Protein AF-A0A2J8LTV0-F1 (afdb_monomer_lite)

Structure (mmCIF, N/CA/C/O backbone):
data_AF-A0A2J8LTV0-F1
#
_entry.id   AF-A0A2J8LTV0-F1
#
loop_
_atom_site.group_PDB
_atom_site.id
_atom_site.type_symbol
_atom_site.label_atom_id
_atom_site.label_alt_id
_atom_site.label_comp_id
_atom_site.label_asym_id
_atom_site.label_entity_id
_atom_site.label_seq_id
_atom_site.pdbx_PDB_ins_code
_atom_site.Cartn_x
_atom_site.Cartn_y
_atom_site.Cartn_z
_atom_site.occupancy
_atom_site.B_iso_or_equiv
_atom_site.auth_seq_id
_atom_site.auth_comp_id
_atom_site.auth_asym_id
_atom_site.auth_atom_id
_atom_site.pdbx_PDB_model_num
ATOM 1 N N . MET A 1 1 ? 1.387 -33.604 2.656 1.00 72.88 1 MET A N 1
ATOM 2 C CA . MET A 1 1 ? 0.836 -33.391 1.295 1.00 72.88 1 MET A CA 1
ATOM 3 C C . MET A 1 1 ? 1.798 -32.618 0.387 1.00 72.88 1 MET A C 1
ATOM 5 O O . MET A 1 1 ? 2.301 -33.209 -0.555 1.00 72.88 1 MET A O 1
ATOM 9 N N . LEU A 1 2 ? 2.142 -31.356 0.686 1.00 77.50 2 LEU A N 1
ATOM 10 C CA . LEU A 1 2 ? 3.070 -30.540 -0.130 1.00 77.50 2 LEU A CA 1
ATOM 11 C C . LEU A 1 2 ? 4.451 -31.195 -0.337 1.00 77.50 2 LEU A C 1
ATOM 13 O O . LEU A 1 2 ? 4.987 -31.213 -1.437 1.00 77.50 2 LEU A O 1
ATOM 17 N N . GLN A 1 3 ? 5.002 -31.795 0.720 1.00 80.12 3 GLN A N 1
ATOM 18 C CA . GLN A 1 3 ? 6.292 -32.490 0.681 1.00 80.12 3 GLN A CA 1
ATOM 19 C C . GLN A 1 3 ? 6.260 -33.764 -0.179 1.00 80.12 3 GLN A C 1
ATOM 21 O O . GLN A 1 3 ? 7.245 -34.074 -0.836 1.00 80.12 3 GLN A O 1
ATOM 26 N N . ALA A 1 4 ? 5.111 -34.443 -0.248 1.00 78.38 4 ALA A N 1
ATOM 27 C CA . ALA A 1 4 ? 4.916 -35.593 -1.129 1.00 78.38 4 ALA A CA 1
ATOM 28 C C . ALA A 1 4 ? 4.830 -35.160 -2.605 1.00 78.38 4 ALA A C 1
ATOM 30 O O . ALA A 1 4 ? 5.421 -35.797 -3.470 1.00 78.38 4 ALA A O 1
ATOM 31 N N . LEU A 1 5 ? 4.178 -34.024 -2.888 1.00 78.06 5 LEU A N 1
ATOM 32 C CA . LEU A 1 5 ? 4.095 -33.447 -4.239 1.00 78.06 5 LEU A CA 1
ATOM 33 C C . LEU A 1 5 ? 5.458 -32.978 -4.778 1.00 78.06 5 LEU A C 1
ATOM 35 O O . LEU A 1 5 ? 5.678 -33.030 -5.984 1.00 78.06 5 LEU A O 1
ATOM 39 N N . LYS A 1 6 ? 6.388 -32.565 -3.904 1.00 78.25 6 LYS A N 1
ATOM 40 C CA . LYS A 1 6 ? 7.761 -32.178 -4.290 1.00 78.25 6 LYS A CA 1
ATOM 41 C C . LYS A 1 6 ? 8.606 -33.346 -4.818 1.00 78.25 6 LYS A C 1
ATOM 43 O O . LYS A 1 6 ? 9.552 -33.106 -5.563 1.00 78.25 6 LYS A O 1
ATOM 48 N N . VAL A 1 7 ? 8.277 -34.581 -4.433 1.00 81.25 7 VAL A N 1
ATOM 49 C CA . VAL A 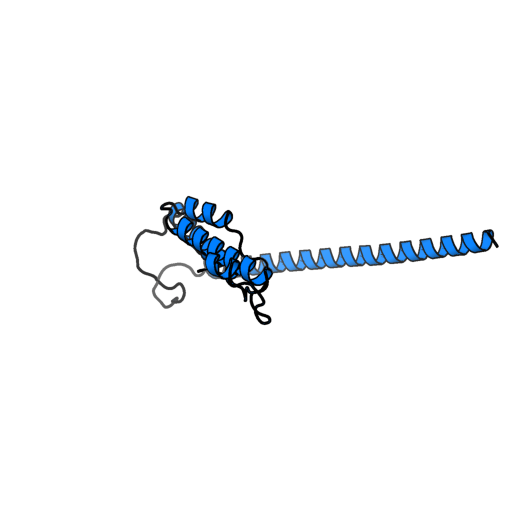1 7 ? 9.050 -35.801 -4.746 1.00 81.25 7 VAL A CA 1
ATOM 50 C C . VAL A 1 7 ? 8.372 -36.643 -5.840 1.00 81.25 7 VAL A C 1
ATOM 52 O O . VAL A 1 7 ? 8.970 -37.570 -6.377 1.00 81.25 7 VAL A O 1
ATOM 55 N N . HIS A 1 8 ? 7.131 -36.317 -6.210 1.00 82.12 8 HIS A N 1
ATOM 56 C CA . HIS A 1 8 ? 6.339 -37.109 -7.148 1.00 82.12 8 HIS A CA 1
ATOM 57 C C . HIS A 1 8 ? 6.853 -37.014 -8.597 1.00 82.12 8 HIS A C 1
ATOM 59 O O . HIS A 1 8 ? 7.291 -35.954 -9.045 1.00 82.12 8 HIS A O 1
ATOM 65 N N . ALA A 1 9 ? 6.741 -38.109 -9.356 1.00 72.88 9 ALA A N 1
ATOM 66 C CA . ALA A 1 9 ? 7.200 -38.185 -10.748 1.00 72.88 9 ALA A CA 1
ATOM 67 C C . ALA A 1 9 ? 6.458 -37.203 -11.680 1.00 72.88 9 ALA A C 1
ATOM 69 O O . ALA A 1 9 ? 7.052 -36.636 -12.590 1.00 72.88 9 ALA A O 1
ATOM 70 N N . SER A 1 10 ? 5.176 -36.940 -11.406 1.00 79.94 10 SER A N 1
ATOM 71 C CA . SER A 1 10 ? 4.342 -35.945 -12.099 1.00 79.94 10 SER A CA 1
ATOM 72 C C . SER A 1 10 ? 4.256 -34.622 -11.322 1.00 79.94 10 SER A C 1
ATOM 74 O O . SER A 1 10 ? 3.162 -34.115 -11.053 1.00 79.94 10 SER A O 1
ATOM 76 N N . LYS A 1 11 ? 5.396 -34.099 -10.861 1.00 79.62 11 LYS A N 1
ATOM 77 C CA . LYS A 1 11 ? 5.419 -32.856 -10.078 1.00 79.62 11 LYS A CA 1
ATOM 78 C C . LYS A 1 11 ? 4.897 -31.667 -10.907 1.00 79.62 11 LYS A C 1
ATOM 80 O O . LYS A 1 11 ? 5.298 -31.518 -12.063 1.00 79.62 11 LYS A O 1
ATOM 85 N N . PRO A 1 12 ? 4.033 -30.808 -10.333 1.00 81.38 12 PRO A N 1
ATOM 86 C CA . PRO A 1 12 ? 3.664 -29.536 -10.948 1.00 81.38 12 PRO A CA 1
ATOM 87 C C . PRO A 1 12 ? 4.892 -28.650 -11.197 1.00 81.38 12 PRO A C 1
ATOM 89 O O . PRO A 1 12 ? 5.950 -28.857 -10.595 1.00 81.38 12 PRO A O 1
ATOM 92 N N . ALA A 1 13 ? 4.739 -27.628 -12.044 1.00 83.62 13 ALA A N 1
ATOM 93 C CA . ALA A 1 13 ? 5.776 -26.621 -12.248 1.00 83.62 13 ALA A CA 1
ATOM 94 C C . ALA A 1 13 ? 6.254 -26.046 -10.899 1.00 83.62 13 ALA A C 1
ATOM 96 O O . ALA A 1 13 ? 5.456 -25.816 -9.987 1.00 83.62 13 ALA A O 1
ATOM 97 N N . SER A 1 14 ? 7.565 -25.818 -10.778 1.00 81.06 14 SER A N 1
ATOM 98 C CA . SER A 1 14 ? 8.208 -25.344 -9.539 1.00 81.06 14 SER A CA 1
ATOM 99 C C . SER A 1 14 ? 7.553 -24.069 -8.993 1.00 81.06 14 SER A C 1
ATOM 101 O O . SER A 1 14 ? 7.354 -23.929 -7.789 1.00 81.06 14 SER A O 1
ATOM 103 N N . GLU A 1 15 ? 7.136 -23.180 -9.895 1.00 82.94 15 GLU A N 1
ATOM 104 C CA . GLU A 1 15 ? 6.409 -21.943 -9.599 1.00 82.94 15 GLU A CA 1
ATOM 105 C C . GLU A 1 15 ? 5.120 -22.213 -8.811 1.00 82.94 15 GLU A C 1
ATOM 107 O O . GLU A 1 15 ? 4.937 -21.663 -7.729 1.00 82.94 15 GLU A O 1
ATOM 112 N N . VAL A 1 16 ? 4.292 -23.157 -9.271 1.00 83.12 16 VAL A N 1
ATOM 113 C CA . VAL A 1 16 ? 3.019 -23.527 -8.627 1.00 83.12 16 VAL A CA 1
ATOM 114 C C . VAL A 1 16 ? 3.248 -24.101 -7.224 1.00 83.12 16 VAL A C 1
ATOM 116 O O . VAL A 1 16 ? 2.502 -23.808 -6.286 1.00 83.12 16 VAL A O 1
ATOM 119 N N . ILE A 1 17 ? 4.301 -24.905 -7.050 1.00 84.38 17 ILE A N 1
ATOM 120 C CA . ILE A 1 17 ? 4.663 -25.478 -5.746 1.00 84.38 17 ILE A CA 1
ATOM 121 C C . ILE A 1 17 ? 5.131 -24.380 -4.781 1.00 84.38 17 ILE A C 1
ATOM 123 O O . ILE A 1 17 ? 4.735 -24.385 -3.612 1.00 84.38 17 ILE A O 1
ATOM 127 N N . ASN A 1 18 ? 5.960 -23.448 -5.253 1.00 84.44 18 ASN A N 1
ATOM 128 C CA . ASN A 1 18 ? 6.476 -22.343 -4.446 1.00 84.44 18 ASN A CA 1
ATOM 129 C C . ASN A 1 18 ? 5.361 -21.375 -4.044 1.00 84.44 18 ASN A C 1
ATOM 131 O O . ASN A 1 18 ? 5.275 -20.997 -2.878 1.00 84.44 18 ASN A O 1
ATOM 135 N N . GLU A 1 19 ? 4.455 -21.051 -4.965 1.00 82.19 19 GLU A N 1
ATOM 136 C CA . GLU A 1 19 ? 3.272 -20.241 -4.678 1.00 82.19 19 GLU A CA 1
ATOM 137 C C . GLU A 1 19 ? 2.389 -20.875 -3.607 1.00 82.19 19 GLU A C 1
ATOM 139 O O . GLU A 1 19 ? 1.979 -20.207 -2.656 1.00 82.19 19 GLU A O 1
ATOM 144 N N . TYR A 1 20 ? 2.092 -22.169 -3.739 1.00 86.00 20 TYR A N 1
ATOM 145 C CA . TYR A 1 20 ? 1.279 -22.865 -2.751 1.00 86.00 20 TYR A CA 1
ATOM 146 C C . TYR A 1 20 ? 1.997 -22.957 -1.396 1.00 86.00 20 TYR A C 1
ATOM 148 O O . TYR A 1 20 ? 1.361 -22.743 -0.365 1.00 86.00 20 TYR A O 1
ATOM 156 N N . SER A 1 21 ? 3.318 -23.180 -1.379 1.00 86.56 21 SER A N 1
ATOM 157 C CA . SER A 1 21 ? 4.122 -23.120 -0.149 1.00 86.56 21 SER A CA 1
ATOM 158 C C . SER A 1 21 ? 3.992 -21.760 0.528 1.00 86.56 21 SER A C 1
ATOM 160 O O . SER A 1 21 ? 3.645 -21.702 1.702 1.00 86.56 21 SER A O 1
ATOM 162 N N . TRP A 1 22 ? 4.165 -20.667 -0.218 1.00 86.38 22 TRP A N 1
ATOM 163 C CA . TRP A 1 22 ? 4.035 -19.312 0.317 1.00 86.38 22 TRP A CA 1
ATOM 164 C C . TRP A 1 22 ? 2.636 -19.014 0.847 1.00 86.38 22 TRP A C 1
ATOM 166 O O . TRP A 1 22 ? 2.508 -18.404 1.904 1.00 86.38 22 TRP A O 1
ATOM 176 N N . LYS A 1 23 ? 1.578 -19.464 0.162 1.00 87.50 23 LYS A 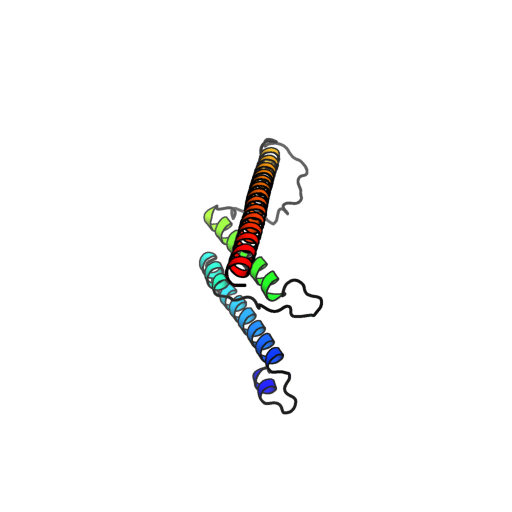N 1
ATOM 177 C CA . LYS A 1 23 ? 0.200 -19.320 0.661 1.00 87.50 23 LYS A CA 1
ATOM 178 C C . LYS A 1 23 ? 0.010 -20.059 1.981 1.00 87.50 23 LYS A C 1
ATOM 180 O O . LYS A 1 23 ? -0.570 -19.506 2.910 1.00 87.50 23 LYS A O 1
ATOM 185 N N . VAL A 1 24 ? 0.506 -21.291 2.071 1.00 88.56 24 VAL A N 1
ATOM 186 C CA . VAL A 1 24 ? 0.438 -22.089 3.300 1.00 88.56 24 VAL A CA 1
ATOM 187 C C . VAL A 1 24 ? 1.217 -21.415 4.428 1.00 88.56 24 VAL A C 1
ATOM 189 O O . VAL A 1 24 ? 0.713 -21.341 5.545 1.00 88.56 24 VAL A O 1
ATOM 192 N N . ASP A 1 25 ? 2.409 -20.896 4.149 1.00 89.88 25 ASP A N 1
ATOM 193 C CA . ASP A 1 25 ? 3.237 -20.224 5.150 1.00 89.88 25 ASP A CA 1
ATOM 194 C C . ASP A 1 25 ? 2.611 -18.894 5.603 1.00 89.88 25 ASP A C 1
ATOM 196 O O . ASP A 1 25 ? 2.594 -18.604 6.799 1.00 89.88 25 ASP A O 1
ATOM 200 N N . PHE A 1 26 ? 1.978 -18.147 4.692 1.00 90.56 26 PHE A N 1
ATOM 201 C CA . PHE A 1 26 ? 1.174 -16.968 5.021 1.00 90.56 26 PHE A CA 1
ATOM 202 C C . PHE A 1 26 ? -0.017 -17.317 5.929 1.00 90.56 26 PHE A C 1
ATOM 204 O O . PHE A 1 26 ? -0.194 -16.680 6.966 1.00 90.56 26 PHE A O 1
ATOM 211 N N . LEU A 1 27 ? -0.801 -18.353 5.596 1.00 91.25 27 LEU A N 1
ATOM 212 C CA . LEU A 1 27 ? -1.929 -18.800 6.427 1.00 91.25 27 LEU A CA 1
ATOM 213 C C . LEU A 1 27 ? -1.467 -19.275 7.809 1.00 91.25 27 LEU A C 1
ATOM 215 O O . LEU A 1 27 ? -2.095 -18.953 8.814 1.00 91.25 27 LEU A O 1
ATOM 219 N N . LYS A 1 28 ? -0.358 -20.020 7.876 1.00 92.00 28 LYS A N 1
ATOM 220 C CA . LYS A 1 28 ? 0.243 -20.414 9.156 1.00 92.00 28 LYS A CA 1
ATOM 221 C C . LYS A 1 28 ? 0.619 -19.187 9.972 1.00 92.00 28 LYS A C 1
ATOM 223 O O . LYS A 1 28 ? 0.297 -19.140 11.151 1.00 92.00 28 LYS A O 1
ATOM 228 N N . GLY A 1 29 ? 1.271 -18.204 9.353 1.00 91.69 29 GLY A N 1
ATOM 229 C CA . GLY A 1 29 ? 1.645 -16.959 10.013 1.00 91.69 29 GLY A CA 1
ATOM 230 C C . GLY A 1 29 ? 0.435 -16.184 10.540 1.00 91.69 29 GLY A C 1
ATOM 231 O O . GLY A 1 29 ? 0.461 -15.727 11.679 1.00 91.69 29 GLY A O 1
ATOM 232 N N . MET A 1 30 ? -0.656 -16.118 9.771 1.00 90.00 30 MET A N 1
ATOM 233 C CA . MET A 1 30 ? -1.920 -15.540 10.240 1.00 90.00 30 MET A CA 1
ATOM 234 C C . MET A 1 30 ? -2.480 -16.268 11.461 1.00 90.00 30 MET A C 1
ATOM 236 O O . MET A 1 30 ? -2.855 -15.627 12.437 1.00 90.00 30 MET A O 1
ATOM 240 N N . LEU A 1 31 ? -2.494 -17.600 11.426 1.00 91.75 31 LEU A N 1
ATOM 241 C CA . LEU A 1 31 ? -2.982 -18.413 12.535 1.00 91.75 31 LEU A CA 1
ATOM 242 C C . LEU A 1 31 ? -2.123 -18.228 13.792 1.00 91.75 31 LEU A C 1
ATOM 244 O O . LEU A 1 31 ? -2.651 -18.218 14.899 1.00 91.75 31 LEU A O 1
ATOM 248 N N . GLN A 1 32 ? -0.802 -18.075 13.649 1.00 91.44 32 GLN A N 1
ATOM 249 C CA . GLN A 1 32 ? 0.055 -17.769 14.797 1.00 91.44 32 GLN A CA 1
ATOM 250 C C . GLN A 1 32 ? -0.208 -16.365 15.344 1.00 91.44 32 GLN A C 1
ATOM 252 O O . GLN A 1 32 ? -0.248 -16.211 16.559 1.00 91.44 32 GLN A O 1
ATOM 257 N N . ALA A 1 33 ? -0.434 -15.372 14.478 1.00 89.69 33 ALA A N 1
ATOM 258 C CA . ALA A 1 33 ? -0.796 -14.027 14.916 1.00 89.69 33 ALA A CA 1
ATOM 259 C C . ALA A 1 33 ? -2.109 -14.031 15.717 1.00 89.69 33 ALA A C 1
ATOM 261 O O . ALA A 1 33 ? -2.201 -13.350 16.727 1.00 89.69 33 ALA A O 1
ATOM 262 N N . GLU A 1 34 ? -3.099 -14.840 15.331 1.00 87.44 34 GLU A N 1
ATOM 263 C CA . GLU A 1 34 ? -4.386 -14.936 16.038 1.00 87.44 34 GLU A CA 1
ATOM 264 C C . GLU A 1 34 ? -4.284 -15.555 17.443 1.00 87.44 34 GLU A C 1
ATOM 266 O O . GLU A 1 34 ? -5.097 -15.243 18.309 1.00 87.44 34 GLU A O 1
ATOM 271 N N . LYS A 1 35 ? -3.265 -16.383 17.704 1.00 91.81 35 LYS A N 1
ATOM 272 C CA . LYS A 1 35 ? -3.017 -16.947 19.043 1.00 91.81 35 LYS A CA 1
ATOM 273 C C . LYS A 1 35 ? -2.470 -15.935 20.045 1.00 91.81 35 LYS A C 1
ATOM 275 O O . LYS A 1 35 ? -2.434 -16.236 21.236 1.00 91.81 35 LYS A O 1
ATOM 280 N N . LEU A 1 36 ? -1.992 -14.786 19.574 1.00 89.31 36 LEU A N 1
ATOM 281 C CA . LEU A 1 36 ? -1.454 -13.744 20.438 1.00 89.31 36 LEU A CA 1
ATOM 282 C C . LEU A 1 36 ? -2.605 -13.077 21.187 1.00 89.31 36 LEU A C 1
ATOM 284 O O . LEU A 1 36 ? -3.671 -12.834 20.624 1.00 89.31 36 LEU A O 1
ATOM 288 N N . THR A 1 37 ? -2.410 -12.803 22.472 1.00 86.44 37 THR A N 1
ATOM 289 C CA . THR A 1 37 ? -3.476 -12.281 23.337 1.00 86.44 37 THR A CA 1
ATOM 290 C C . THR A 1 37 ? -3.634 -10.771 23.205 1.00 86.44 37 THR A C 1
ATOM 292 O O . THR A 1 37 ? -4.752 -10.271 23.267 1.00 86.44 37 THR A O 1
ATOM 295 N N . SER A 1 38 ? -2.534 -10.052 22.973 1.00 88.88 38 SER A N 1
ATOM 296 C CA . SER A 1 38 ? -2.503 -8.590 22.885 1.00 88.88 38 SER A CA 1
ATOM 297 C C . SER A 1 38 ? -2.777 -8.089 21.466 1.00 88.88 38 SER A C 1
ATOM 299 O O . SER A 1 38 ? -2.143 -8.547 20.510 1.00 88.88 38 SER A O 1
ATOM 301 N N . SER A 1 39 ? -3.662 -7.096 21.314 1.00 87.25 39 SER A N 1
ATOM 302 C CA . SER A 1 39 ? -3.977 -6.499 20.008 1.00 87.25 39 SER A CA 1
ATOM 303 C C . SER A 1 39 ? -2.752 -5.880 19.322 1.00 87.25 39 SER A C 1
ATOM 305 O O . SER A 1 39 ? -2.546 -6.040 18.114 1.00 87.25 39 SER A O 1
ATOM 307 N N . SER A 1 40 ? -1.867 -5.253 20.101 1.00 88.75 40 SER A N 1
ATOM 308 C CA . SER A 1 40 ? -0.609 -4.694 19.588 1.00 88.75 40 SER A CA 1
ATOM 309 C C . SER A 1 40 ? 0.349 -5.769 19.066 1.00 88.75 40 SER A C 1
ATOM 311 O O . SER A 1 40 ? 0.992 -5.583 18.030 1.00 88.75 40 SER A O 1
ATOM 313 N N . GLU A 1 41 ? 0.398 -6.926 19.725 1.00 91.06 41 GLU A N 1
ATOM 314 C CA . GLU A 1 41 ? 1.230 -8.055 19.312 1.00 91.06 41 GLU A CA 1
ATOM 315 C C . GLU A 1 41 ? 0.679 -8.713 18.039 1.00 91.06 41 GLU A C 1
ATOM 317 O O . GLU A 1 41 ? 1.438 -8.983 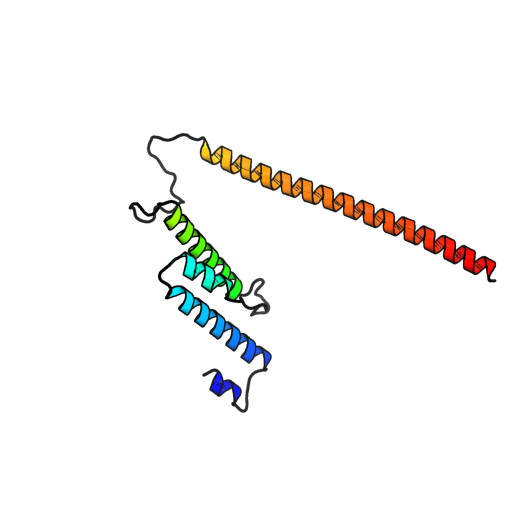17.105 1.00 91.06 41 GLU A O 1
ATOM 322 N N . LYS A 1 42 ? -0.652 -8.865 17.939 1.00 92.69 42 LYS A N 1
ATOM 323 C CA . LYS A 1 42 ? -1.339 -9.304 16.711 1.00 92.69 42 LYS A CA 1
ATOM 324 C C . LYS A 1 42 ? -1.014 -8.389 15.531 1.00 92.69 42 LYS A C 1
ATOM 326 O O . LYS A 1 42 ? -0.662 -8.866 14.450 1.00 92.69 42 LYS A O 1
ATOM 331 N N . ALA A 1 43 ? -1.096 -7.071 15.735 1.00 89.06 43 ALA A N 1
ATOM 332 C CA . ALA A 1 43 ? -0.792 -6.078 14.709 1.00 89.06 43 ALA A CA 1
ATOM 333 C C . ALA A 1 43 ? 0.678 -6.137 14.265 1.00 89.06 43 ALA A C 1
ATOM 335 O O . ALA A 1 43 ? 0.967 -6.056 13.069 1.00 89.06 43 ALA A O 1
ATOM 336 N N . LEU A 1 44 ? 1.606 -6.308 15.210 1.00 90.50 44 LEU A N 1
ATOM 337 C CA . LEU A 1 44 ? 3.033 -6.434 14.928 1.00 90.50 44 LEU A CA 1
ATOM 338 C C . LEU A 1 44 ? 3.344 -7.719 14.149 1.00 90.50 44 LEU A C 1
ATOM 340 O O . LEU A 1 44 ? 3.983 -7.662 13.099 1.00 90.50 44 LEU A O 1
ATOM 344 N N . ALA A 1 45 ? 2.838 -8.865 14.607 1.00 89.81 45 ALA A N 1
ATOM 345 C CA . ALA A 1 45 ? 3.002 -10.142 13.920 1.00 89.81 45 ALA A CA 1
ATOM 346 C C . ALA A 1 45 ? 2.437 -10.091 12.494 1.00 89.81 45 ALA A C 1
ATOM 348 O O . ALA A 1 45 ? 3.069 -10.582 11.559 1.00 89.81 45 ALA A O 1
ATOM 349 N N . ASN A 1 46 ? 1.290 -9.430 12.303 1.00 89.69 46 ASN A N 1
ATOM 350 C CA . ASN A 1 46 ? 0.693 -9.242 10.986 1.00 89.69 46 ASN A CA 1
ATOM 351 C C . ASN A 1 46 ? 1.587 -8.432 10.037 1.00 89.69 46 ASN A C 1
ATOM 353 O O . ASN A 1 46 ? 1.648 -8.779 8.862 1.00 89.69 46 ASN A O 1
ATOM 357 N N . GLN A 1 47 ? 2.316 -7.416 10.520 1.00 88.50 47 GLN A N 1
ATOM 358 C CA . GLN A 1 47 ? 3.255 -6.641 9.692 1.00 88.50 47 GLN A CA 1
ATOM 359 C C . GLN A 1 47 ? 4.419 -7.480 9.154 1.00 88.50 47 GLN A C 1
ATOM 361 O O . GLN A 1 47 ? 4.909 -7.209 8.059 1.00 88.50 47 GLN A O 1
ATOM 366 N N . PHE A 1 48 ? 4.847 -8.508 9.892 1.00 87.56 48 PHE A N 1
ATOM 367 C CA . PHE A 1 48 ? 5.897 -9.424 9.439 1.00 87.56 48 PHE A CA 1
ATOM 368 C C . PHE A 1 48 ? 5.400 -10.452 8.412 1.00 87.56 48 PHE A C 1
ATOM 370 O O . PHE A 1 48 ? 6.210 -11.128 7.774 1.00 87.56 48 PHE A O 1
ATOM 377 N N . LEU A 1 49 ? 4.084 -10.568 8.210 1.00 87.56 49 LEU A N 1
ATOM 378 C CA . LEU A 1 49 ? 3.525 -11.417 7.165 1.00 87.56 49 LEU A CA 1
ATOM 379 C C . LEU A 1 49 ? 3.678 -10.730 5.810 1.00 87.56 49 LEU A C 1
ATOM 381 O O . LEU A 1 49 ? 3.218 -9.609 5.617 1.00 87.56 49 LEU A O 1
ATOM 385 N N . ALA A 1 50 ? 4.273 -11.431 4.846 1.00 80.69 50 ALA A N 1
ATOM 386 C CA . ALA A 1 50 ? 4.378 -10.973 3.466 1.00 80.69 50 ALA A CA 1
ATOM 387 C C . ALA A 1 50 ? 3.224 -11.552 2.626 1.00 80.69 50 ALA A C 1
ATOM 389 O O . ALA A 1 50 ? 3.228 -12.750 2.325 1.00 80.69 50 ALA A O 1
ATOM 390 N N . PRO A 1 51 ? 2.235 -10.745 2.201 1.00 78.50 51 PRO A N 1
ATOM 391 C CA . PRO A 1 51 ? 1.175 -11.223 1.323 1.00 78.50 51 PRO A CA 1
ATOM 392 C C . PRO A 1 51 ? 1.735 -11.511 -0.076 1.00 78.50 51 PRO A C 1
ATOM 394 O O . PRO A 1 51 ? 2.544 -10.740 -0.600 1.00 78.50 51 PRO A O 1
ATOM 397 N N . GLY A 1 52 ? 1.278 -12.598 -0.705 1.00 66.12 52 GLY A N 1
ATOM 398 C CA . GLY A 1 52 ? 1.747 -13.041 -2.022 1.00 66.12 52 GLY A CA 1
ATOM 399 C C . GLY A 1 52 ? 1.747 -11.936 -3.090 1.00 66.12 52 GLY A C 1
ATOM 400 O O . GLY A 1 52 ? 0.819 -11.125 -3.182 1.00 66.12 52 GLY A O 1
ATOM 401 N N . ARG A 1 53 ? 2.815 -11.892 -3.901 1.00 65.19 53 ARG A N 1
ATOM 402 C CA . ARG A 1 53 ? 3.048 -10.836 -4.905 1.00 65.19 53 ARG A CA 1
ATOM 403 C C . ARG A 1 53 ? 2.342 -11.072 -6.246 1.00 65.19 53 ARG A C 1
ATOM 405 O O . ARG A 1 53 ? 2.109 -10.094 -6.951 1.00 65.19 53 ARG A O 1
ATOM 412 N N . VAL A 1 54 ? 1.962 -12.307 -6.566 1.00 58.28 54 VAL A N 1
ATOM 413 C CA . VAL A 1 54 ? 1.417 -12.698 -7.878 1.00 58.28 54 VAL A CA 1
ATOM 414 C C . VAL A 1 54 ? -0.093 -12.983 -7.830 1.00 58.28 54 VAL A C 1
ATOM 416 O O . VAL A 1 54 ? -0.549 -13.665 -6.908 1.00 58.28 54 VAL A O 1
ATOM 419 N N . PRO A 1 55 ? -0.882 -12.448 -8.785 1.00 57.28 55 PRO A N 1
ATOM 420 C CA . PRO A 1 55 ? -2.275 -12.834 -9.011 1.00 57.28 55 PRO A CA 1
ATOM 421 C C . PRO A 1 55 ? -2.424 -14.341 -9.192 1.00 57.28 55 PRO A C 1
ATOM 423 O O . PRO A 1 55 ? -1.680 -14.945 -9.957 1.00 57.28 55 PRO A O 1
ATOM 426 N N . THR A 1 56 ? -3.380 -14.957 -8.498 1.00 57.34 56 THR A N 1
ATOM 427 C CA . THR A 1 56 ? -3.477 -16.423 -8.434 1.00 57.34 56 THR A CA 1
ATOM 428 C C . THR A 1 56 ? -4.378 -17.014 -9.513 1.00 57.34 56 THR A C 1
ATOM 430 O O . THR A 1 56 ? -4.446 -18.231 -9.668 1.00 57.34 56 THR A O 1
ATOM 433 N N . THR A 1 57 ? -5.043 -16.159 -10.295 1.00 57.34 57 THR A N 1
ATOM 434 C CA . THR A 1 5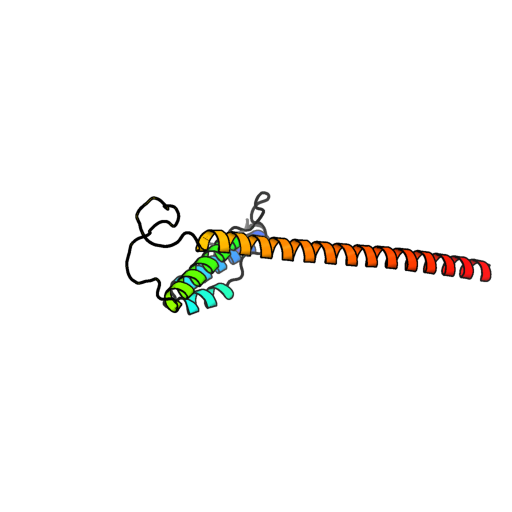7 ? -5.800 -16.538 -11.489 1.00 57.34 57 THR A CA 1
ATOM 435 C C . THR A 1 57 ? -5.719 -15.425 -12.534 1.00 57.34 57 THR A C 1
ATOM 437 O O . THR A 1 57 ? -5.591 -14.250 -12.189 1.00 57.34 57 THR A O 1
ATOM 440 N N . ALA A 1 58 ? -5.876 -15.769 -13.816 1.00 56.97 58 ALA A N 1
ATOM 441 C CA . ALA A 1 58 ? -5.878 -14.802 -14.921 1.00 56.97 58 ALA A CA 1
ATOM 442 C C . ALA A 1 58 ? -6.986 -13.724 -14.824 1.00 56.97 58 ALA A C 1
ATOM 444 O O . ALA A 1 58 ? -6.945 -12.736 -15.551 1.00 56.97 58 ALA A O 1
ATOM 445 N N . ARG A 1 59 ? -7.977 -13.894 -13.931 1.00 56.56 59 ARG A N 1
ATOM 446 C CA . ARG A 1 59 ? -9.060 -12.926 -13.670 1.00 56.56 59 ARG A CA 1
ATOM 447 C C . ARG A 1 59 ? -8.888 -12.114 -12.383 1.00 56.56 59 ARG A C 1
ATOM 449 O O . ARG A 1 59 ? -9.674 -11.200 -12.141 1.00 56.56 59 ARG A O 1
ATOM 456 N N . GLU A 1 60 ? -7.912 -12.430 -11.540 1.00 59.38 60 GLU A N 1
ATOM 457 C CA . GLU A 1 60 ? -7.793 -11.823 -10.216 1.00 59.38 60 GLU A CA 1
ATOM 458 C C . GLU A 1 60 ? -6.921 -10.561 -10.267 1.00 59.38 60 GLU A C 1
ATOM 460 O O . GLU A 1 60 ? -5.707 -10.623 -10.416 1.00 59.38 60 GLU A O 1
ATOM 465 N N . ARG A 1 61 ? -7.528 -9.379 -10.120 1.00 66.75 61 ARG A N 1
ATOM 466 C CA . ARG A 1 61 ? -6.785 -8.104 -10.114 1.00 66.75 61 ARG A CA 1
ATOM 467 C C . ARG A 1 61 ? -5.913 -7.933 -8.862 1.00 66.75 61 ARG A C 1
ATOM 469 O O . ARG A 1 61 ? -4.901 -7.239 -8.907 1.00 66.75 61 ARG A O 1
ATOM 476 N N . VAL A 1 62 ? -6.315 -8.545 -7.744 1.00 69.19 62 VAL A N 1
ATOM 477 C CA . VAL A 1 62 ? -5.640 -8.456 -6.440 1.00 69.19 62 VAL A CA 1
ATOM 478 C C . VAL A 1 62 ? -5.601 -9.842 -5.791 1.00 69.19 62 VAL A C 1
ATOM 480 O O . VAL A 1 62 ? -6.672 -10.382 -5.540 1.00 69.19 62 VAL A O 1
ATOM 483 N N . PRO A 1 63 ? -4.415 -10.393 -5.467 1.00 77.31 63 PRO A N 1
ATOM 484 C CA . PRO A 1 63 ? -4.291 -11.686 -4.794 1.00 77.31 63 PRO A CA 1
ATOM 485 C C . PRO A 1 63 ? -5.114 -11.773 -3.502 1.00 77.31 63 PRO A C 1
ATOM 487 O O . PRO A 1 63 ? -5.005 -10.889 -2.649 1.00 77.31 63 PRO A O 1
ATOM 490 N N . ALA A 1 64 ? -5.840 -12.871 -3.296 1.00 81.50 64 ALA A N 1
ATOM 491 C CA . ALA A 1 64 ? -6.629 -13.124 -2.087 1.00 81.50 64 ALA A CA 1
ATOM 492 C C . ALA A 1 64 ? -5.818 -12.989 -0.783 1.00 81.50 64 ALA A C 1
ATOM 494 O O . ALA A 1 64 ? -6.311 -12.498 0.226 1.00 81.50 64 ALA A O 1
ATOM 495 N N . THR A 1 65 ? -4.529 -13.337 -0.790 1.00 84.81 65 THR A N 1
ATOM 496 C CA . THR A 1 65 ? -3.663 -13.123 0.382 1.00 84.81 65 THR A CA 1
ATOM 497 C C . THR A 1 65 ? -3.499 -11.641 0.726 1.00 84.81 65 THR A C 1
ATOM 499 O O . THR A 1 65 ? -3.387 -11.295 1.898 1.00 84.81 65 THR A O 1
ATOM 502 N N . LYS A 1 66 ? -3.509 -10.745 -0.275 1.00 86.38 66 LYS A N 1
ATOM 503 C CA . LYS A 1 66 ? -3.459 -9.290 -0.052 1.00 86.38 66 LYS A CA 1
ATOM 504 C C . LYS A 1 66 ? -4.767 -8.768 0.526 1.00 86.38 66 LYS A C 1
ATOM 506 O O . LYS A 1 66 ? -4.720 -7.931 1.422 1.00 86.38 66 LYS A O 1
ATOM 511 N N . THR A 1 67 ? -5.911 -9.242 0.030 1.00 87.31 67 THR A N 1
ATOM 512 C CA . THR A 1 67 ? -7.218 -8.801 0.543 1.00 87.31 67 THR A CA 1
ATOM 513 C C . THR A 1 67 ? -7.393 -9.226 1.996 1.00 87.31 67 THR A C 1
ATOM 515 O O . THR A 1 67 ? -7.733 -8.395 2.834 1.00 87.31 67 THR A O 1
ATOM 518 N N . VAL A 1 68 ? -7.060 -10.479 2.312 1.00 88.62 68 VAL A N 1
ATOM 519 C CA . VAL A 1 68 ? -7.116 -11.011 3.676 1.00 88.62 68 VAL A CA 1
ATOM 520 C C . VAL A 1 68 ? -6.146 -10.270 4.598 1.00 88.62 68 VAL A C 1
ATOM 522 O O . VAL A 1 68 ? -6.554 -9.825 5.665 1.00 88.62 68 VAL A O 1
ATOM 525 N N . HIS A 1 69 ? -4.893 -10.049 4.183 1.00 90.19 69 HIS A N 1
ATOM 526 C CA . HIS A 1 69 ? -3.938 -9.277 4.984 1.00 90.19 69 HIS A CA 1
ATOM 527 C C . HIS A 1 69 ? -4.446 -7.861 5.290 1.00 90.19 69 HIS A C 1
ATOM 529 O O . HIS A 1 69 ? -4.368 -7.410 6.431 1.00 90.19 69 HIS A O 1
ATOM 535 N N . LEU A 1 70 ? -5.012 -7.171 4.295 1.00 89.81 70 LEU A N 1
ATOM 536 C CA . LEU A 1 70 ? -5.564 -5.831 4.483 1.00 89.81 70 LEU A CA 1
ATOM 537 C C . LEU A 1 70 ? -6.742 -5.833 5.469 1.00 89.81 70 LEU A C 1
ATOM 539 O O . LEU A 1 70 ? -6.824 -4.953 6.324 1.00 89.81 70 LEU A O 1
ATOM 543 N N . GLN A 1 71 ? -7.624 -6.832 5.376 1.00 90.81 71 GLN A N 1
ATOM 544 C CA . GLN A 1 71 ? -8.739 -7.008 6.307 1.00 90.81 71 GLN A CA 1
ATOM 545 C C . GLN A 1 71 ? -8.252 -7.283 7.734 1.00 90.81 71 GLN A C 1
ATOM 547 O O . GLN A 1 71 ? -8.721 -6.632 8.665 1.00 90.81 71 GLN A O 1
ATOM 552 N N . SER A 1 72 ? -7.287 -8.187 7.919 1.00 90.25 72 SER A N 1
ATOM 553 C CA . SER A 1 72 ? -6.692 -8.462 9.232 1.00 90.25 72 SER A CA 1
ATOM 554 C C . SER A 1 72 ? -6.023 -7.224 9.818 1.00 90.25 72 SER A C 1
ATOM 556 O O . SER A 1 72 ? -6.245 -6.903 10.981 1.00 90.25 72 SER A O 1
ATOM 558 N N . ARG A 1 73 ? -5.278 -6.469 9.001 1.00 91.06 73 ARG A N 1
ATOM 559 C CA . ARG A 1 73 ? -4.668 -5.206 9.427 1.00 91.06 73 ARG A CA 1
ATOM 560 C C . ARG A 1 73 ? -5.725 -4.212 9.898 1.00 91.06 73 ARG A C 1
ATOM 562 O O . ARG A 1 73 ? -5.565 -3.609 10.954 1.00 91.06 73 ARG A O 1
ATOM 569 N N . ALA A 1 74 ? -6.808 -4.051 9.136 1.00 90.62 74 ALA A N 1
ATOM 570 C CA . ALA A 1 74 ? -7.907 -3.170 9.514 1.00 90.62 74 ALA A CA 1
ATOM 571 C C . ALA A 1 74 ? -8.522 -3.588 10.859 1.00 90.62 74 ALA A C 1
ATOM 573 O O . ALA A 1 74 ? -8.671 -2.736 11.734 1.00 90.62 74 ALA A O 1
ATOM 574 N N . ARG A 1 75 ? -8.782 -4.889 11.053 1.00 91.50 75 ARG A N 1
ATOM 575 C CA . ARG A 1 75 ? -9.301 -5.440 12.315 1.00 91.50 75 ARG A CA 1
ATOM 576 C C . ARG A 1 75 ? -8.381 -5.150 13.496 1.00 91.50 75 ARG A C 1
ATOM 578 O O . ARG A 1 75 ? -8.820 -4.487 14.426 1.00 91.50 75 ARG A O 1
ATOM 585 N N . TYR A 1 76 ? -7.100 -5.516 13.420 1.00 91.75 76 TYR A N 1
ATOM 586 C CA . TYR A 1 76 ? -6.162 -5.279 14.524 1.00 91.75 76 TYR A CA 1
ATOM 587 C C . TYR A 1 76 ? -5.984 -3.792 14.831 1.00 91.75 76 TYR A C 1
ATOM 589 O O . TYR A 1 76 ? -5.909 -3.404 15.988 1.00 91.75 76 TYR A O 1
ATOM 597 N N . THR A 1 77 ? -5.990 -2.918 13.819 1.00 89.88 77 THR A N 1
ATOM 598 C CA . THR A 1 77 ? -5.971 -1.472 14.093 1.00 89.88 77 THR A CA 1
ATOM 599 C C . THR A 1 77 ? -7.247 -0.971 14.763 1.00 89.88 77 THR A C 1
ATOM 601 O O . THR A 1 77 ? -7.197 0.025 15.475 1.00 89.88 77 THR A O 1
ATOM 604 N N . SER A 1 78 ? -8.387 -1.620 14.519 1.00 87.94 78 SER A N 1
ATOM 605 C CA . SER A 1 78 ? -9.647 -1.300 15.185 1.00 87.94 78 SER A CA 1
ATOM 606 C C . SER A 1 78 ? -9.638 -1.755 16.635 1.00 87.94 78 SER A C 1
ATOM 608 O O . SER A 1 78 ? -9.987 -0.956 17.491 1.00 87.94 78 SER A O 1
ATOM 610 N N . GLU A 1 79 ? -9.176 -2.977 16.897 1.00 90.00 79 GLU A N 1
ATOM 611 C CA . GLU A 1 79 ? -8.999 -3.517 18.250 1.00 90.00 79 GLU A CA 1
ATOM 612 C C . GLU A 1 79 ? -8.020 -2.656 19.069 1.00 90.00 79 GLU A C 1
ATOM 614 O O . GLU A 1 79 ? -8.337 -2.230 20.170 1.00 90.00 79 GLU A O 1
ATOM 619 N N . MET A 1 80 ? -6.866 -2.271 18.507 1.00 91.75 80 MET A N 1
ATOM 620 C CA . MET A 1 80 ? -5.942 -1.367 19.209 1.00 91.75 80 MET A CA 1
ATOM 621 C C . MET A 1 80 ? -6.580 -0.005 19.505 1.00 91.75 80 MET A C 1
ATOM 623 O O . MET A 1 80 ? -6.311 0.601 20.539 1.00 91.75 80 MET A O 1
ATOM 627 N N . ARG A 1 81 ? -7.410 0.513 18.588 1.00 91.44 81 ARG A N 1
ATOM 628 C CA . ARG A 1 81 ? -8.135 1.767 18.824 1.00 91.44 81 ARG A CA 1
ATOM 629 C C . ARG A 1 81 ? -9.190 1.605 19.914 1.00 91.44 81 ARG A C 1
ATOM 631 O O . ARG A 1 81 ? -9.322 2.527 20.709 1.00 91.44 81 ARG A O 1
ATOM 638 N N . SER A 1 82 ? -9.917 0.490 19.959 1.00 88.75 82 SER A N 1
ATOM 639 C CA . SER A 1 82 ? -10.930 0.261 20.992 1.00 88.75 82 SER A CA 1
ATOM 640 C C . SER A 1 82 ? -10.298 0.118 22.374 1.00 88.75 82 SER A C 1
ATOM 642 O O . SER A 1 82 ? -10.763 0.769 23.306 1.00 88.75 82 SER A O 1
ATOM 644 N N . GLU A 1 83 ? -9.175 -0.602 22.477 1.00 89.75 83 GLU A N 1
ATOM 645 C CA . GLU A 1 83 ? -8.392 -0.727 23.715 1.00 89.75 83 GLU A CA 1
ATOM 646 C C . GLU A 1 83 ? -7.870 0.633 24.209 1.00 89.75 83 GLU A C 1
ATOM 648 O O . GLU A 1 83 ? -7.959 0.944 25.396 1.00 89.75 83 GLU A O 1
ATOM 653 N N . LEU A 1 84 ? -7.343 1.472 23.308 1.00 89.06 84 LEU A N 1
ATOM 654 C CA . LEU A 1 84 ? -6.787 2.783 23.669 1.00 89.06 84 LEU A CA 1
ATOM 655 C C . LEU A 1 84 ? -7.856 3.832 23.997 1.00 89.06 84 LEU A C 1
ATOM 657 O O . LEU A 1 84 ? -7.610 4.717 24.816 1.00 89.06 84 LEU A O 1
ATOM 661 N N . LEU A 1 85 ? -9.006 3.781 23.322 1.00 89.75 85 LEU A N 1
ATOM 662 C CA . LEU A 1 85 ? -10.057 4.799 23.420 1.00 89.75 85 LEU A CA 1
ATOM 663 C C . LEU A 1 85 ? -11.240 4.364 24.297 1.00 89.75 85 LEU A C 1
ATOM 665 O O . LEU A 1 85 ? -12.155 5.157 24.508 1.00 89.75 85 LEU A O 1
ATOM 669 N N . GLY A 1 86 ? -11.223 3.136 24.823 1.00 75.56 86 GLY A N 1
ATOM 670 C CA . GLY A 1 86 ? -12.197 2.641 25.795 1.00 75.56 86 GLY A CA 1
ATOM 671 C C . GLY A 1 86 ? -13.612 2.458 25.243 1.00 75.56 86 GLY A C 1
ATOM 672 O O . GLY A 1 86 ? -14.578 2.623 25.984 1.00 75.56 86 GLY A O 1
ATOM 673 N N . THR A 1 87 ? -13.767 2.119 23.958 1.00 62.72 87 THR A N 1
ATOM 674 C CA . THR A 1 87 ? -15.097 1.901 23.349 1.00 62.72 87 THR A CA 1
ATOM 675 C C . THR A 1 87 ? -15.768 0.588 23.774 1.00 62.72 87 THR A C 1
ATOM 677 O O . THR A 1 87 ? -16.880 0.314 23.339 1.00 62.72 87 THR A O 1
ATOM 680 N N . ASP A 1 88 ? -15.121 -0.207 24.631 1.00 55.00 88 ASP A N 1
ATOM 681 C CA . ASP A 1 88 ? -15.575 -1.537 25.066 1.00 55.00 88 ASP A CA 1
ATOM 682 C C . ASP A 1 88 ? -16.564 -1.502 26.251 1.00 55.00 88 ASP A C 1
ATOM 684 O O . ASP A 1 88 ? -16.927 -2.542 26.805 1.00 55.00 88 ASP A O 1
ATOM 688 N N . SER A 1 89 ? -17.032 -0.316 26.653 1.00 47.91 89 SER A N 1
ATOM 689 C CA . SER A 1 89 ? -18.083 -0.189 27.666 1.00 47.91 89 SER A CA 1
ATOM 690 C C . SER A 1 89 ? -19.451 -0.524 27.052 1.00 47.91 89 SER A C 1
ATOM 692 O O . SER A 1 89 ? -20.141 0.361 26.562 1.00 47.91 89 SER A O 1
ATOM 694 N N . ALA A 1 90 ? -19.772 -1.823 27.062 1.00 48.06 90 ALA A N 1
ATOM 695 C CA . ALA A 1 90 ? -21.090 -2.462 26.945 1.00 48.06 90 ALA A CA 1
ATOM 696 C C . ALA A 1 90 ? -22.079 -1.895 25.903 1.00 48.06 90 ALA A C 1
ATOM 698 O O . ALA A 1 90 ? -22.708 -0.873 26.143 1.00 48.06 90 ALA A O 1
ATOM 699 N N . GLU A 1 91 ? -22.270 -2.620 24.793 1.00 41.41 91 GLU A N 1
ATOM 700 C CA . GLU A 1 91 ? -23.573 -3.043 24.225 1.00 41.41 91 GLU A CA 1
ATOM 701 C C . GLU A 1 91 ? -23.340 -3.783 22.878 1.00 41.41 91 GLU A C 1
ATOM 703 O O . GLU A 1 91 ? -22.303 -3.578 22.236 1.00 41.41 91 GLU A O 1
ATOM 708 N N . PRO A 1 92 ? -24.245 -4.694 22.453 1.00 47.62 92 PRO A N 1
ATOM 709 C CA . PRO A 1 92 ? -24.060 -5.526 21.269 1.00 47.62 92 PRO A CA 1
ATOM 710 C C . PRO A 1 92 ? -24.110 -4.670 20.006 1.00 47.62 92 PRO A C 1
ATOM 712 O O . PRO A 1 92 ? -24.733 -3.613 19.996 1.00 47.62 92 PRO A O 1
ATOM 715 N N . GLU A 1 93 ? -23.471 -5.163 18.944 1.00 48.41 93 GLU A N 1
ATOM 716 C CA . GLU A 1 93 ? -23.414 -4.584 17.601 1.00 48.41 93 GLU A CA 1
ATOM 717 C C . GLU A 1 93 ? -24.647 -3.742 17.213 1.00 48.41 93 GLU A C 1
ATOM 719 O O . GLU A 1 93 ? -25.582 -4.210 16.561 1.00 48.41 93 GLU A O 1
ATOM 724 N N . MET A 1 94 ? -24.616 -2.446 17.530 1.00 42.62 94 MET A N 1
ATOM 725 C CA . MET A 1 94 ? -25.323 -1.457 16.735 1.00 42.62 94 MET A CA 1
ATOM 726 C C . MET A 1 94 ? -24.473 -1.233 15.497 1.00 42.62 94 MET A C 1
ATOM 728 O O . MET A 1 94 ? -23.618 -0.352 15.424 1.00 42.62 94 MET A O 1
ATOM 732 N N . ASP A 1 95 ? -24.721 -2.115 14.534 1.00 44.91 95 ASP A N 1
ATOM 733 C CA . ASP A 1 95 ? -24.622 -1.863 13.108 1.00 44.91 95 ASP A CA 1
ATOM 734 C C . ASP A 1 95 ? -24.675 -0.347 12.841 1.00 44.91 95 ASP A C 1
ATOM 736 O O . ASP A 1 95 ? -25.699 0.315 13.046 1.00 44.91 95 ASP A O 1
ATOM 740 N N . VAL A 1 96 ? -23.554 0.217 12.380 1.00 52.41 96 VAL A N 1
ATOM 741 C CA . VAL A 1 96 ? -23.367 1.650 12.059 1.00 52.41 96 VAL A CA 1
ATOM 742 C C . VAL A 1 96 ? -24.298 2.092 10.903 1.00 52.41 96 VAL A C 1
ATOM 744 O O . VAL A 1 96 ? -24.234 3.210 10.396 1.00 52.41 96 VAL A O 1
ATOM 747 N N . ARG A 1 97 ? -25.229 1.222 10.494 1.00 54.97 97 ARG A N 1
ATOM 748 C CA . ARG A 1 97 ? -26.319 1.441 9.547 1.00 54.97 97 ARG A CA 1
ATOM 749 C C . ARG A 1 97 ? -27.716 1.483 10.179 1.00 54.97 97 ARG A C 1
ATOM 751 O O . ARG A 1 97 ? -28.659 1.055 9.528 1.00 54.97 97 ARG A O 1
ATOM 758 N N . LYS A 1 98 ? -27.935 2.058 11.366 1.00 46.03 98 LYS A N 1
ATOM 759 C CA . LYS A 1 98 ? -29.293 2.521 11.743 1.00 46.03 98 LYS A CA 1
ATOM 760 C C . LYS A 1 98 ? -29.295 3.880 12.432 1.00 46.03 98 LYS A C 1
ATOM 762 O O . LYS A 1 98 ? -29.439 3.991 13.642 1.00 46.03 98 LYS A O 1
ATOM 767 N N . ARG A 1 99 ? -29.252 4.947 11.628 1.00 45.28 99 ARG A N 1
ATOM 768 C CA . ARG A 1 99 ? -29.820 6.238 12.035 1.00 45.28 99 ARG A CA 1
ATOM 769 C C . ARG A 1 99 ? -31.325 6.214 11.786 1.00 45.28 99 ARG A C 1
ATOM 771 O O . ARG A 1 99 ? -31.806 6.585 10.719 1.00 45.28 99 ARG A O 1
ATOM 778 N N . THR A 1 100 ? -32.082 5.770 12.781 1.00 41.12 100 THR A N 1
ATOM 779 C CA . THR A 1 100 ? -33.508 6.093 12.881 1.00 41.12 100 THR A CA 1
ATOM 780 C C . THR A 1 100 ? -33.841 6.373 14.339 1.00 41.12 100 THR A C 1
ATOM 782 O O . THR A 1 100 ? -33.859 5.459 15.147 1.00 41.12 100 THR A O 1
ATOM 785 N N . GLY A 1 101 ? -34.058 7.661 14.624 1.00 46.31 101 GLY A N 1
ATOM 786 C CA . GLY A 1 101 ? -34.873 8.214 15.708 1.00 46.31 101 GLY A CA 1
ATOM 787 C C . GLY A 1 101 ? -34.608 7.742 17.138 1.00 46.31 101 GLY A C 1
ATOM 788 O O . GLY A 1 101 ? -35.055 6.673 17.522 1.00 46.31 101 GLY A O 1
ATOM 789 N N . VAL A 1 102 ? -34.056 8.628 17.971 1.00 40.88 102 VAL A N 1
ATOM 790 C CA . VAL A 1 102 ? -34.795 9.313 19.053 1.00 40.88 102 VAL A CA 1
ATOM 791 C C . VAL A 1 102 ? -33.832 10.275 19.769 1.00 40.88 102 VAL A C 1
ATOM 793 O O . VAL A 1 102 ? -32.774 9.890 20.242 1.00 40.88 102 VAL A O 1
ATOM 796 N N . ALA A 1 103 ? -34.223 11.552 19.743 1.00 45.94 103 ALA A N 1
ATOM 797 C CA . ALA A 1 103 ? -33.870 12.675 20.615 1.00 45.94 103 ALA A CA 1
ATOM 798 C C . ALA A 1 103 ? -32.478 12.724 21.292 1.00 45.94 103 ALA A C 1
ATOM 800 O O . ALA A 1 103 ? -32.240 12.067 22.298 1.00 45.94 103 ALA A O 1
ATOM 801 N N . GLY A 1 104 ? -31.648 13.687 20.858 1.00 44.72 104 GLY A N 1
ATOM 802 C CA . GLY A 1 104 ? -30.752 14.394 21.784 1.00 44.72 104 GLY A CA 1
ATOM 803 C C . GLY A 1 104 ? -29.245 14.346 21.518 1.00 44.72 104 GLY A C 1
ATOM 804 O O . GLY A 1 104 ? -28.495 14.044 22.433 1.00 44.72 104 GLY A O 1
ATOM 805 N N . SER A 1 105 ? -28.758 14.680 20.317 1.00 41.56 105 SER A N 1
ATOM 806 C CA . SER A 1 105 ? -27.447 15.353 20.153 1.00 41.56 105 SER A CA 1
ATOM 807 C C . SER A 1 105 ? -27.189 15.775 18.698 1.00 41.56 105 SER A C 1
ATOM 809 O O . SER A 1 105 ? -27.003 14.971 17.798 1.00 41.56 105 SER A O 1
ATOM 811 N N . GLN A 1 106 ? -27.247 17.091 18.504 1.00 43.19 106 GLN A N 1
ATOM 812 C CA . GLN A 1 106 ? -26.644 17.946 17.472 1.00 43.19 106 GLN A CA 1
ATOM 813 C C . GLN A 1 106 ? -26.313 17.410 16.046 1.00 43.19 106 GLN A C 1
ATOM 815 O O . GLN A 1 106 ? -25.448 16.555 15.868 1.00 43.19 106 GLN A O 1
ATOM 820 N N . PRO A 1 107 ? -26.826 18.064 14.978 1.00 47.06 107 PRO A N 1
ATOM 821 C CA . PRO A 1 107 ? -26.509 17.777 13.570 1.00 47.06 107 PRO A CA 1
ATOM 822 C C . PRO A 1 107 ? -25.181 18.405 13.079 1.00 47.06 107 PRO A C 1
ATOM 824 O O . PRO A 1 107 ? -25.083 18.841 11.931 1.00 47.06 107 PRO A O 1
ATOM 827 N N . VAL A 1 108 ? -24.162 18.509 13.938 1.00 53.25 108 VAL A N 1
ATOM 828 C CA . VAL A 1 108 ? -22.921 19.254 13.629 1.00 53.25 108 VAL A CA 1
ATOM 829 C C . VAL A 1 108 ? -21.828 18.354 13.023 1.00 53.25 108 VAL A C 1
ATOM 831 O O . VAL A 1 108 ? -21.068 18.811 12.175 1.00 53.25 108 VAL A O 1
ATOM 834 N N . SER A 1 109 ? -21.802 17.058 13.354 1.00 55.19 109 SER A N 1
ATOM 835 C CA . SER A 1 109 ? -20.673 16.163 13.033 1.00 55.19 109 SER A CA 1
ATOM 836 C C . SER A 1 109 ? -20.638 15.625 11.584 1.00 55.19 109 SER A C 1
ATOM 838 O O . SER A 1 109 ? -19.567 15.548 10.987 1.00 55.19 109 SER A O 1
ATOM 840 N N . GLU A 1 110 ? -21.778 15.331 10.944 1.00 55.84 110 GLU A N 1
ATOM 841 C CA . GLU A 1 110 ? -21.773 14.794 9.563 1.00 55.84 110 GLU A CA 1
ATOM 842 C C . GLU A 1 110 ? -21.362 15.847 8.520 1.00 55.84 110 GLU A C 1
ATOM 844 O O . GLU A 1 110 ? -20.617 15.546 7.587 1.00 55.84 110 GLU A O 1
ATOM 849 N N . LYS A 1 111 ? -21.773 17.109 8.705 1.00 59.72 111 LYS A N 1
ATOM 850 C CA . LYS A 1 111 ? -21.386 18.214 7.811 1.00 59.72 111 LYS A CA 1
ATOM 851 C C . LYS A 1 111 ? -19.891 18.520 7.890 1.00 59.72 111 LYS A C 1
ATOM 853 O O . LYS A 1 111 ? -19.287 18.833 6.870 1.00 59.72 111 LYS A O 1
ATOM 858 N N . GLN A 1 112 ? -19.301 18.392 9.080 1.00 60.56 112 GLN A N 1
ATOM 859 C CA . GLN A 1 112 ? -17.859 18.531 9.278 1.00 60.56 112 GLN A CA 1
ATOM 860 C C . GLN A 1 112 ? -17.096 17.407 8.571 1.00 60.56 112 GLN A C 1
ATOM 862 O O . GLN A 1 112 ? -16.171 17.695 7.821 1.00 60.56 112 GLN A O 1
ATOM 867 N N . SER A 1 113 ? -17.550 16.154 8.689 1.00 69.75 113 SER A N 1
ATOM 868 C CA . SER A 1 113 ? -16.909 15.022 8.000 1.00 69.75 113 SER A CA 1
ATOM 869 C C . SER A 1 113 ? -16.961 15.126 6.468 1.00 69.75 113 SER A C 1
ATOM 871 O O . SER A 1 113 ? -15.995 14.791 5.785 1.00 69.75 113 SER A O 1
ATOM 873 N N . ALA A 1 114 ? -18.060 15.650 5.912 1.00 73.50 114 ALA A N 1
ATOM 874 C CA . ALA A 1 114 ? -18.179 15.900 4.478 1.00 73.50 114 ALA A CA 1
ATOM 875 C C . ALA A 1 114 ? -17.265 17.048 4.016 1.00 73.50 114 ALA A C 1
ATOM 877 O O . ALA A 1 114 ? -16.635 16.939 2.968 1.00 73.50 114 ALA A O 1
ATOM 878 N N . ALA A 1 115 ? -17.149 18.116 4.814 1.00 80.44 115 ALA A N 1
ATOM 879 C CA . ALA A 1 115 ? -16.251 19.235 4.532 1.00 80.44 115 ALA A CA 1
ATOM 880 C C . ALA A 1 115 ? -14.766 18.839 4.631 1.00 80.44 115 ALA A C 1
ATOM 882 O O . ALA A 1 115 ? -13.952 19.293 3.832 1.00 80.44 115 ALA A O 1
ATOM 883 N N . GLU A 1 116 ? -14.404 17.963 5.571 1.00 85.56 116 GLU A N 1
ATOM 884 C CA . GLU A 1 116 ? -13.050 17.409 5.675 1.00 85.56 116 GLU A CA 1
ATOM 885 C C . GLU A 1 116 ? -12.700 16.529 4.470 1.00 85.56 116 GLU A C 1
ATOM 887 O O . GLU A 1 116 ? -11.598 16.629 3.928 1.00 85.56 116 GLU A O 1
ATOM 892 N N . LEU A 1 117 ? -13.642 15.698 4.012 1.00 87.56 117 LEU A N 1
ATOM 893 C CA . LEU A 1 117 ? -13.458 14.882 2.813 1.00 87.56 117 LEU A CA 1
ATOM 894 C C . LEU A 1 117 ? -13.281 15.757 1.562 1.00 87.56 117 LEU A C 1
ATOM 896 O O . LEU A 1 117 ? -12.383 15.502 0.759 1.00 87.56 117 LEU A O 1
ATOM 900 N N . ASP A 1 118 ? -14.096 16.803 1.425 1.00 91.94 118 ASP A N 1
ATOM 901 C CA . ASP A 1 118 ? -14.010 17.766 0.324 1.00 91.94 118 ASP A CA 1
ATOM 902 C C . ASP A 1 118 ? -12.665 18.513 0.329 1.00 91.94 118 ASP A C 1
ATOM 904 O O . ASP A 1 118 ? -11.997 18.617 -0.699 1.00 91.94 118 ASP A O 1
ATOM 908 N N . LEU A 1 119 ? -12.175 18.908 1.509 1.00 92.69 119 LEU A N 1
ATOM 909 C CA . LEU A 1 119 ? -10.857 19.525 1.669 1.00 92.69 119 LEU A CA 1
ATOM 910 C C . LEU A 1 119 ? -9.715 18.585 1.243 1.00 92.69 119 LEU A C 1
ATOM 912 O O . LEU A 1 119 ? -8.752 19.009 0.596 1.00 92.69 119 LEU A O 1
ATOM 916 N N . VAL A 1 120 ? -9.799 17.298 1.592 1.00 93.62 120 VAL A N 1
ATOM 917 C CA . VAL A 1 120 ? -8.800 16.296 1.186 1.00 93.62 120 VAL A CA 1
ATOM 918 C C . VAL A 1 120 ? -8.819 16.083 -0.328 1.00 93.62 120 VAL A C 1
ATOM 920 O O . VAL A 1 120 ? -7.744 16.018 -0.939 1.00 93.62 120 VAL A O 1
ATOM 923 N N . LEU A 1 121 ? -10.009 16.004 -0.930 1.00 94.06 121 LEU A N 1
ATOM 924 C CA . LEU A 1 121 ? -10.186 15.885 -2.379 1.00 94.06 121 LEU A CA 1
ATOM 925 C C . LEU A 1 121 ? -9.617 17.105 -3.104 1.00 94.06 121 LEU A C 1
ATOM 927 O O . LEU A 1 121 ? -8.814 16.948 -4.024 1.00 94.06 121 LEU A O 1
ATOM 931 N N . GLN A 1 122 ? -9.935 18.308 -2.627 1.00 94.88 122 GLN A N 1
ATOM 932 C CA . GLN A 1 122 ? -9.406 19.559 -3.160 1.00 94.88 122 GLN A CA 1
ATOM 933 C C . GLN A 1 122 ? -7.874 19.600 -3.085 1.00 94.88 122 GLN A C 1
ATOM 935 O O . GLN A 1 122 ? -7.207 19.964 -4.055 1.00 94.88 122 GLN A O 1
ATOM 940 N N . ARG A 1 123 ? -7.287 19.168 -1.959 1.00 95.38 123 ARG A N 1
ATOM 941 C CA . ARG A 1 123 ? -5.828 19.100 -1.800 1.00 95.38 123 ARG A CA 1
ATOM 942 C C . ARG A 1 123 ? -5.182 18.113 -2.773 1.00 95.38 123 ARG A C 1
ATOM 944 O O . ARG A 1 123 ? -4.114 18.409 -3.304 1.00 95.38 123 ARG A O 1
ATOM 951 N N . HIS A 1 124 ? -5.808 16.960 -3.012 1.00 96.12 124 HIS A N 1
ATOM 952 C CA . HIS A 1 124 ? -5.314 15.986 -3.990 1.00 96.12 124 HIS A CA 1
ATOM 953 C C . HIS A 1 124 ? -5.395 16.531 -5.412 1.00 96.12 124 HIS A C 1
ATOM 955 O O . HIS A 1 124 ? -4.434 16.389 -6.163 1.00 96.12 124 HIS A O 1
ATOM 961 N N . GLN A 1 125 ? -6.501 17.186 -5.763 1.00 94.62 125 GLN A N 1
ATOM 962 C CA . GLN A 1 125 ? -6.682 17.790 -7.077 1.00 94.62 125 GLN A CA 1
ATOM 963 C C . 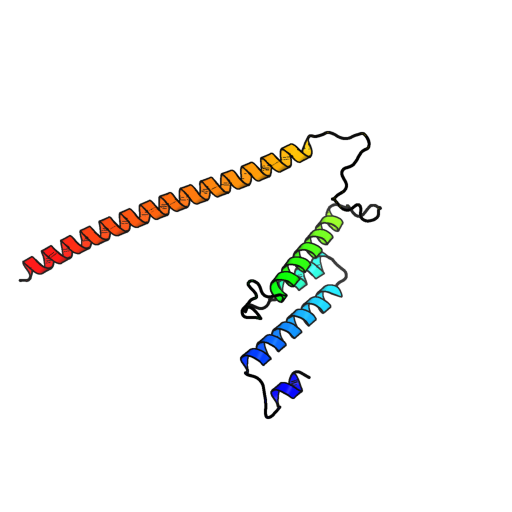GLN A 1 125 ? -5.641 18.882 -7.343 1.00 94.62 125 GLN A C 1
ATOM 965 O O . GLN A 1 125 ? -4.992 18.856 -8.384 1.00 94.62 125 GLN A O 1
ATOM 970 N N . ASN A 1 126 ? -5.403 19.775 -6.379 1.00 96.25 126 ASN A N 1
ATOM 971 C CA . ASN A 1 126 ? -4.385 20.820 -6.505 1.00 96.25 126 ASN A CA 1
ATOM 972 C C . ASN A 1 126 ? -2.969 20.235 -6.656 1.00 96.25 126 ASN A C 1
ATOM 974 O O . ASN A 1 126 ? -2.188 20.679 -7.493 1.00 96.25 126 ASN A O 1
ATOM 978 N N . LEU A 1 127 ? -2.645 19.191 -5.886 1.00 97.25 127 LEU A N 1
ATOM 979 C CA . LEU A 1 127 ? -1.350 18.520 -5.988 1.00 97.25 127 LEU A CA 1
ATOM 980 C C . LEU A 1 127 ? -1.171 17.835 -7.351 1.00 97.25 127 LEU A C 1
ATOM 982 O O . LEU A 1 127 ? -0.087 17.901 -7.928 1.00 97.25 127 LEU A O 1
ATOM 986 N N . GLN A 1 128 ? -2.224 17.204 -7.877 1.00 96.62 128 GLN A N 1
ATOM 987 C CA . GLN A 1 128 ? -2.215 16.598 -9.210 1.00 96.62 128 GLN A CA 1
ATOM 988 C C . GLN A 1 128 ? -2.067 17.642 -10.318 1.00 96.62 128 GLN A C 1
ATOM 990 O O . GLN A 1 128 ? -1.293 17.425 -11.247 1.00 96.62 128 GLN A O 1
ATOM 995 N N . GLU A 1 129 ? -2.764 18.772 -10.210 1.00 96.12 129 GLU A N 1
ATOM 996 C CA . GLU A 1 129 ? -2.653 19.889 -11.149 1.00 96.12 129 GLU A CA 1
ATOM 997 C C . GLU A 1 129 ? -1.230 20.453 -11.167 1.00 96.12 129 GLU A C 1
ATOM 999 O O . GLU A 1 129 ? -0.618 20.555 -12.231 1.00 96.12 129 GLU A O 1
ATOM 1004 N N . LYS A 1 130 ? -0.651 20.699 -9.986 1.00 97.81 130 LYS A N 1
ATOM 1005 C CA . LYS A 1 130 ? 0.731 21.170 -9.861 1.00 97.81 130 LYS A CA 1
ATOM 1006 C C . LYS A 1 130 ? 1.736 20.181 -10.455 1.00 97.81 130 LYS A C 1
ATOM 1008 O O . LYS A 1 130 ? 2.636 20.583 -11.189 1.00 97.81 130 LYS A O 1
ATOM 1013 N N . LEU A 1 131 ? 1.579 18.885 -10.176 1.00 97.69 131 LEU A N 1
ATOM 1014 C CA . LEU A 1 131 ? 2.441 17.853 -10.754 1.00 97.69 131 LEU A CA 1
ATOM 1015 C C . LEU A 1 131 ? 2.322 17.825 -12.284 1.00 97.69 131 LEU A C 1
ATOM 1017 O O . LEU A 1 131 ? 3.331 17.725 -12.978 1.00 97.69 131 LEU A O 1
ATOM 1021 N N . ALA A 1 132 ? 1.104 17.930 -12.819 1.00 97.56 132 ALA A N 1
ATOM 1022 C CA . ALA A 1 132 ? 0.880 17.965 -14.260 1.00 97.56 132 ALA A CA 1
ATOM 1023 C C . ALA A 1 132 ? 1.534 19.197 -14.910 1.00 97.56 132 ALA A C 1
ATOM 1025 O O . ALA A 1 132 ? 2.120 19.081 -15.990 1.00 97.56 132 ALA A O 1
ATOM 1026 N N . GLU A 1 133 ? 1.494 20.353 -14.247 1.00 97.31 133 GLU A N 1
ATOM 1027 C CA . GLU A 1 133 ? 2.154 21.573 -14.712 1.00 97.31 133 GLU A CA 1
ATOM 1028 C C . GLU A 1 133 ? 3.685 21.435 -14.718 1.00 97.31 133 GLU A C 1
ATOM 1030 O O . GLU A 1 133 ? 4.330 21.758 -15.719 1.00 97.31 133 GLU A O 1
ATOM 1035 N N . GLU A 1 134 ? 4.271 20.864 -13.662 1.00 97.94 134 GLU A N 1
ATOM 1036 C CA . GLU A 1 134 ? 5.709 20.571 -13.598 1.00 97.94 134 GLU A CA 1
ATOM 1037 C C . GLU A 1 134 ? 6.133 19.570 -14.683 1.00 97.94 134 GLU A C 1
ATOM 1039 O O . GLU A 1 134 ? 7.138 19.779 -15.367 1.00 97.94 134 GLU A O 1
ATOM 1044 N N . MET A 1 135 ? 5.342 18.517 -14.910 1.00 97.75 135 MET A N 1
ATOM 1045 C CA . MET A 1 135 ? 5.588 17.554 -15.986 1.00 97.75 135 MET A CA 1
ATOM 1046 C C . MET A 1 135 ? 5.519 18.208 -17.371 1.00 97.75 135 MET A C 1
ATOM 1048 O O . MET A 1 135 ? 6.355 17.921 -18.232 1.00 97.75 135 MET A O 1
ATOM 1052 N N . LEU A 1 136 ? 4.564 19.115 -17.595 1.00 97.62 136 LEU A N 1
ATOM 1053 C CA . LEU A 1 136 ? 4.461 19.871 -18.842 1.00 97.62 136 LEU A CA 1
ATOM 1054 C C . LEU A 1 136 ? 5.656 20.818 -19.024 1.00 97.62 136 LEU A C 1
ATOM 1056 O O . LEU A 1 136 ? 6.199 20.921 -20.128 1.00 97.62 136 LEU A O 1
ATOM 1060 N N . GLY A 1 137 ? 6.093 21.478 -17.949 1.00 98.06 137 GLY A N 1
ATOM 1061 C CA . GLY A 1 137 ? 7.299 22.304 -17.923 1.00 98.06 137 GLY A CA 1
ATOM 1062 C C . GLY A 1 137 ? 8.553 21.501 -18.272 1.00 98.06 137 GLY A C 1
ATOM 1063 O O . GLY A 1 137 ? 9.324 21.902 -19.148 1.00 98.06 137 GLY A O 1
ATOM 1064 N N . LEU A 1 138 ? 8.711 20.320 -17.672 1.00 97.81 138 LEU A N 1
ATOM 1065 C CA . LEU A 1 138 ? 9.806 19.398 -17.964 1.00 97.81 138 LEU A CA 1
ATOM 1066 C C . LEU A 1 138 ? 9.786 18.943 -19.428 1.00 97.81 138 LEU A C 1
ATOM 1068 O O . LEU A 1 138 ? 10.816 18.996 -20.096 1.00 97.81 138 LEU A O 1
ATOM 1072 N N . ALA A 1 139 ? 8.627 18.546 -19.957 1.00 97.88 139 ALA A N 1
ATOM 1073 C CA . ALA A 1 139 ? 8.498 18.117 -21.349 1.00 97.88 139 ALA A CA 1
ATOM 1074 C C . ALA A 1 139 ? 8.851 19.242 -22.339 1.00 97.88 139 ALA A C 1
ATOM 1076 O O . ALA A 1 139 ? 9.541 19.007 -23.335 1.00 97.88 139 ALA A O 1
ATOM 1077 N N . ARG A 1 140 ? 8.424 20.481 -22.056 1.00 97.38 140 ARG A N 1
ATOM 1078 C CA . ARG A 1 140 ? 8.798 21.662 -22.850 1.00 97.38 140 ARG A CA 1
ATOM 1079 C C . ARG A 1 140 ? 10.306 21.909 -22.804 1.00 97.38 140 ARG A C 1
ATOM 1081 O O . ARG A 1 140 ? 10.900 22.083 -23.863 1.00 97.38 140 ARG A O 1
ATOM 1088 N N . SER A 1 141 ? 10.913 21.856 -21.617 1.00 97.62 141 SER A N 1
ATOM 1089 C CA . SER A 1 141 ? 12.362 22.020 -21.424 1.00 97.62 141 SER A CA 1
ATOM 1090 C C . SER A 1 141 ? 13.173 20.939 -22.150 1.00 97.62 141 SER A C 1
ATOM 1092 O O . SER A 1 141 ? 14.124 21.233 -22.875 1.00 97.62 141 SER A O 1
ATOM 1094 N N . LEU A 1 142 ? 12.750 19.675 -22.053 1.00 97.75 142 LEU A N 1
ATOM 1095 C CA . LEU A 1 142 ? 13.363 18.570 -22.791 1.00 97.75 142 LEU A CA 1
ATOM 1096 C C . LEU A 1 142 ? 13.278 18.789 -24.304 1.00 97.75 142 LEU A C 1
ATOM 1098 O O . LEU A 1 142 ? 14.271 18.593 -25.008 1.00 97.75 142 LEU A O 1
ATOM 1102 N N . LYS A 1 143 ? 12.126 19.244 -24.812 1.00 97.75 143 LYS A N 1
ATOM 1103 C CA . LYS A 1 143 ? 11.951 19.565 -26.234 1.00 97.75 143 LYS A CA 1
ATOM 1104 C C . LYS A 1 143 ? 12.888 20.691 -26.676 1.00 97.75 143 LYS A C 1
ATOM 1106 O O . LYS A 1 143 ? 13.549 20.545 -27.702 1.00 97.75 143 LYS A O 1
ATOM 1111 N N . THR A 1 144 ? 12.963 21.796 -25.932 1.00 96.94 144 THR A N 1
ATOM 1112 C CA . THR A 1 144 ? 13.838 22.928 -26.283 1.00 96.94 144 THR A CA 1
ATOM 1113 C C . THR A 1 144 ? 15.307 22.536 -26.244 1.00 96.94 144 THR A C 1
ATOM 1115 O O . THR A 1 144 ? 16.035 22.848 -27.182 1.00 96.94 144 THR A O 1
ATOM 1118 N N . ASN A 1 145 ? 15.729 21.787 -25.222 1.00 97.25 145 ASN A N 1
ATOM 1119 C CA . ASN A 1 145 ? 17.108 21.318 -25.098 1.00 97.25 145 ASN A CA 1
ATOM 1120 C C . ASN A 1 145 ? 17.479 20.349 -26.223 1.00 97.25 145 ASN A C 1
ATOM 1122 O O . ASN A 1 145 ? 18.559 20.462 -26.795 1.00 97.25 145 ASN A O 1
ATOM 1126 N N . THR A 1 146 ? 16.574 19.443 -26.598 1.00 96.50 146 THR A N 1
ATOM 1127 C CA . THR A 1 146 ? 16.812 18.496 -27.698 1.00 96.50 146 THR A CA 1
ATOM 1128 C C . THR A 1 146 ? 16.895 19.211 -29.047 1.00 96.50 146 THR A C 1
ATOM 1130 O O . THR A 1 146 ? 17.790 18.919 -29.835 1.00 96.50 146 THR A O 1
ATOM 1133 N N . LEU A 1 147 ? 16.013 20.183 -29.314 1.00 96.38 147 LEU A N 1
ATOM 1134 C CA . LEU A 1 147 ? 16.075 20.993 -30.538 1.00 96.38 147 LEU A CA 1
ATOM 1135 C C . LEU A 1 147 ? 17.350 21.845 -30.600 1.00 96.38 147 LEU A C 1
ATOM 1137 O O . LEU A 1 147 ? 17.963 21.961 -31.662 1.00 96.38 147 LEU A O 1
ATOM 1141 N N . ALA A 1 148 ? 17.771 22.417 -29.470 1.00 96.50 148 ALA A N 1
ATOM 1142 C CA . ALA A 1 148 ? 19.024 23.156 -29.377 1.00 96.50 148 ALA A CA 1
ATOM 1143 C C . ALA A 1 148 ? 20.226 22.240 -29.654 1.00 96.50 148 ALA A C 1
ATOM 1145 O O . ALA A 1 148 ? 21.039 22.557 -30.521 1.00 96.50 148 ALA A O 1
ATOM 1146 N N . ALA A 1 149 ? 20.292 21.077 -28.998 1.00 95.88 149 ALA A N 1
ATOM 1147 C CA . ALA A 1 149 ? 21.329 20.075 -29.230 1.00 95.88 149 ALA A CA 1
ATOM 1148 C C . ALA A 1 149 ? 21.360 19.612 -30.696 1.00 95.88 149 ALA A C 1
ATOM 1150 O O . ALA A 1 149 ? 22.426 19.571 -31.303 1.00 95.88 149 ALA A O 1
ATOM 1151 N N . GLN A 1 150 ? 20.200 19.349 -31.307 1.00 95.69 150 GLN A N 1
ATOM 1152 C CA . GLN A 1 150 ? 20.103 18.984 -32.723 1.00 95.69 150 GLN A CA 1
ATOM 1153 C C . GLN A 1 150 ? 20.663 20.080 -33.643 1.00 95.69 150 GLN A C 1
ATOM 1155 O O . GLN A 1 150 ? 21.362 19.779 -34.610 1.00 95.69 150 GLN A O 1
ATOM 1160 N N . SER A 1 151 ? 20.358 21.350 -33.360 1.00 94.50 151 SER A N 1
ATOM 1161 C CA . SER A 1 151 ? 20.864 22.490 -34.133 1.00 94.50 151 SER A CA 1
ATOM 1162 C C . SER A 1 151 ? 22.385 22.625 -34.028 1.00 94.50 151 SER A C 1
ATOM 1164 O O . SER A 1 151 ? 23.045 22.832 -35.046 1.00 94.50 151 SER A O 1
ATOM 1166 N N . VAL A 1 152 ? 22.946 22.451 -32.825 1.00 95.00 152 VAL A N 1
ATOM 1167 C CA . VAL A 1 152 ? 24.402 22.442 -32.595 1.00 95.00 152 VAL A CA 1
ATOM 1168 C C . VAL A 1 152 ? 25.057 21.310 -33.381 1.00 95.00 152 VAL A C 1
ATOM 1170 O O . VAL A 1 152 ? 25.906 21.580 -34.220 1.00 95.00 152 VAL A O 1
ATOM 1173 N N . ILE A 1 153 ? 24.565 20.076 -33.238 1.00 94.56 153 ILE A N 1
ATOM 1174 C CA . ILE A 1 153 ? 25.084 18.913 -33.975 1.00 94.56 153 ILE A CA 1
ATOM 1175 C C . ILE A 1 153 ? 25.047 19.155 -35.489 1.00 94.56 153 ILE A C 1
ATOM 1177 O O . ILE A 1 153 ? 25.985 18.809 -36.206 1.00 94.56 153 ILE A O 1
ATOM 1181 N N . LYS A 1 154 ? 23.969 19.754 -36.010 1.00 95.06 154 LYS A N 1
ATOM 1182 C CA . LYS A 1 154 ? 23.862 20.057 -37.441 1.00 95.06 154 LYS A CA 1
ATOM 1183 C C . LYS A 1 154 ? 24.918 21.073 -37.893 1.00 95.06 154 LYS A C 1
ATOM 1185 O O . LYS A 1 154 ? 25.492 20.885 -38.962 1.00 95.06 154 LYS A O 1
ATOM 1190 N N . LYS A 1 155 ? 25.179 22.119 -37.102 1.00 94.50 155 LYS A N 1
ATOM 1191 C CA . LYS A 1 155 ? 26.238 23.107 -37.383 1.00 94.50 155 LYS A CA 1
ATOM 1192 C C . LYS A 1 155 ? 27.634 22.489 -37.301 1.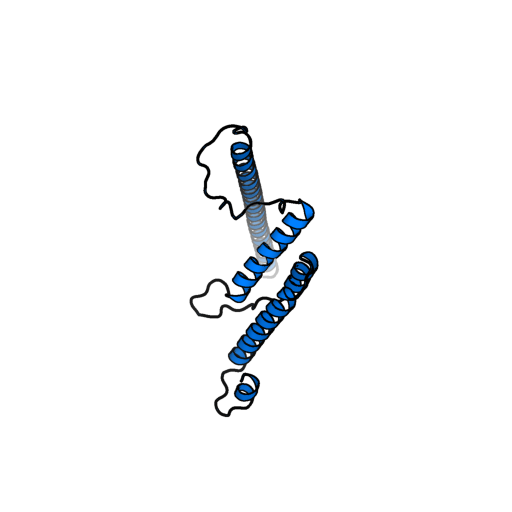00 94.50 155 LYS A C 1
ATOM 1194 O O . LYS A 1 155 ? 28.464 22.756 -38.168 1.00 94.50 155 LYS A O 1
ATOM 1199 N N . ASP A 1 156 ? 27.868 21.630 -36.315 1.00 93.69 156 ASP A N 1
ATOM 1200 C CA . ASP A 1 156 ? 29.151 20.947 -36.142 1.00 93.69 156 ASP A CA 1
ATOM 1201 C C . ASP A 1 156 ? 29.453 20.058 -37.356 1.00 93.69 156 ASP A C 1
ATOM 1203 O O . ASP A 1 156 ? 30.536 20.137 -37.930 1.00 93.69 156 ASP A O 1
ATOM 1207 N N . ASN A 1 157 ? 28.461 19.303 -37.844 1.00 90.88 157 ASN A N 1
ATOM 1208 C CA . ASN A 1 157 ? 28.614 18.490 -39.056 1.00 90.88 157 ASN A CA 1
ATOM 1209 C C . ASN A 1 157 ? 28.866 19.321 -40.326 1.00 90.88 157 ASN A C 1
ATOM 1211 O O . ASN A 1 157 ? 29.561 18.852 -41.219 1.00 90.88 157 ASN A O 1
ATOM 1215 N N . GLN A 1 158 ? 28.323 20.539 -40.427 1.00 90.44 158 GLN A N 1
ATOM 1216 C CA . GLN A 1 158 ? 28.599 21.433 -41.561 1.00 90.44 158 GLN A CA 1
ATOM 1217 C C . GLN A 1 158 ? 30.019 22.000 -41.536 1.00 90.44 158 GLN A C 1
ATOM 1219 O O . GLN A 1 158 ? 30.569 22.272 -42.592 1.00 90.44 158 GLN A O 1
ATOM 1224 N N . THR A 1 159 ? 30.599 22.191 -40.350 1.00 85.25 159 THR A N 1
ATOM 1225 C CA . THR A 1 159 ? 31.973 22.704 -40.198 1.00 85.25 159 THR A CA 1
ATOM 1226 C C . THR A 1 159 ? 33.026 21.616 -40.440 1.00 85.25 159 THR A C 1
ATOM 1228 O O . THR A 1 159 ? 34.168 21.919 -40.769 1.00 85.25 159 THR A O 1
ATOM 1231 N N . LEU A 1 160 ? 32.649 20.348 -40.252 1.00 76.38 160 LEU A N 1
ATOM 1232 C CA . LEU A 1 160 ? 33.509 19.177 -40.447 1.00 76.38 160 LEU A CA 1
ATOM 1233 C C . LEU A 1 160 ? 33.446 18.588 -41.872 1.00 76.38 160 LEU A C 1
ATOM 1235 O O . LEU A 1 160 ? 34.181 17.642 -42.154 1.00 76.38 160 LEU A O 1
ATOM 1239 N N . SER A 1 161 ? 32.572 19.116 -42.739 1.00 54.94 161 SER A N 1
ATOM 1240 C CA . SER A 1 161 ? 32.450 18.763 -44.164 1.00 54.94 161 SER A CA 1
ATOM 1241 C C . SER A 1 161 ? 33.136 19.789 -45.053 1.00 54.94 161 SER A C 1
ATOM 1243 O O . SER A 1 161 ? 33.464 19.378 -46.189 1.00 54.94 161 SER A O 1
#

Secondary structure (DSSP, 8-state):
-HHHHTT-TTPPPHHHHHHHHHHHHHHHHHHHHHT-SSHHHHHHHHHH----SS-SSTT-SS-HHHHHHHHHHHHHHHHHHHHHHTTTSS-----TT-------S-TTHHHHHHHHHHHHHHHHHHHHHHHHHHHHHHHHHHHHHHHHHHHHHHHHHHH--

Radius of gyration: 28.4 Å; chains: 1; bounding box: 68×61×72 Å

pLDDT: mean 80.54, std 17.02, range [40.88, 98.06]

Foldseek 3Di:
DLVVLVPDPPRDDPVVSVQVVLVVVLVVLLVVLVPDPDLVSSLVSLVPRDFDDDDPDPPGPDHPSVVVSVVSNVVSVVVVCCVVVVVPPDDPDPPPPDPDDDDDDDPPPVVVVVVVVVVVVVVVVVVVVVVVVVVVVVVVVVVVVVVVVVVVVVVVVVVVD

InterPro domains:
  IPR019150 Vesicle transport protein, Use1 [PF09753] (1-161)
  IPR019150 Vesicle transport protein, Use1 [PTHR13050] (8-160)

Organism: Pan troglodytes (NCBI:txid9598)

Sequence (161 aa):
MLQALKVHASKPASEVINEYSWKVDFLKGMLQAEKLTSSSEKALANQFLAPGRVPTTARERVPATKTVHLQSRARYTSEMRSELLGTDSAEPEMDVRKRTGVAGSQPVSEKQSAAELDLVLQRHQNLQEKLAEEMLGLARSLKTNTLAAQSVIKKDNQTLS